Protein AF-A0A7C7UXH9-F1 (afdb_monomer_lite)

Secondary structure (DSSP, 8-state):
-HHHHHHH-TTT-HHHHHHHHHTT-TTT--------TT--SEEEEEEEEETTEEEEEEEEEPBPSS-TTSBHHHHHHHHHHHHHHH-SS---

Sequence (92 aa):
NARDCALSYPKNANVAASVALAGLGFERTRARLIADPGITRNIHAVTARGDFGEFTFTIAGKALADNPKSSALTAMSAVRAIQNQTARIRLA

Radius of gyration: 15.03 Å; chains: 1; bounding box: 37×31×40 Å

Structure (mmCIF, N/CA/C/O backbone):
data_AF-A0A7C7UXH9-F1
#
_entry.id   AF-A0A7C7UXH9-F1
#
loop_
_atom_site.group_PDB
_atom_site.id
_atom_site.type_symbol
_atom_site.label_atom_id
_atom_site.label_alt_id
_atom_site.label_comp_id
_atom_site.label_asym_id
_atom_site.label_entity_id
_atom_site.label_seq_id
_atom_site.pdbx_PDB_ins_code
_atom_site.Cartn_x
_atom_site.Cartn_y
_atom_site.Cartn_z
_atom_site.occupancy
_atom_site.B_iso_or_equiv
_atom_site.auth_seq_id
_atom_site.auth_comp_id
_atom_site.auth_asym_id
_atom_site.auth_atom_id
_atom_site.pdbx_PDB_model_num
ATOM 1 N N . ASN A 1 1 ? 2.116 -14.738 -3.917 1.00 93.12 1 ASN A N 1
ATOM 2 C CA . ASN A 1 1 ? 0.991 -14.013 -3.259 1.00 93.12 1 ASN A CA 1
ATOM 3 C C . ASN A 1 1 ? 1.566 -12.818 -2.477 1.00 93.12 1 ASN A C 1
ATOM 5 O O . ASN A 1 1 ? 2.703 -12.439 -2.757 1.00 93.12 1 ASN A O 1
ATOM 9 N N . ALA A 1 2 ? 0.831 -12.172 -1.563 1.00 95.38 2 ALA A N 1
ATOM 10 C CA . ALA A 1 2 ? 1.367 -11.040 -0.796 1.00 95.38 2 ALA A CA 1
ATOM 11 C C . ALA A 1 2 ? 2.540 -11.429 0.122 1.00 95.38 2 ALA A C 1
ATOM 13 O O . ALA A 1 2 ? 3.442 -10.611 0.298 1.00 95.38 2 ALA A O 1
ATOM 14 N N . ARG A 1 3 ? 2.570 -12.664 0.652 1.00 95.06 3 ARG A N 1
ATOM 15 C CA . ARG A 1 3 ? 3.707 -13.181 1.437 1.00 95.06 3 ARG A CA 1
ATOM 16 C C . ARG A 1 3 ? 4.973 -13.199 0.597 1.00 95.06 3 ARG A C 1
ATOM 18 O O . ARG A 1 3 ? 5.955 -12.575 0.984 1.00 95.06 3 ARG A O 1
ATOM 25 N N . ASP A 1 4 ? 4.926 -13.866 -0.554 1.00 95.06 4 ASP A N 1
ATOM 26 C CA . ASP A 1 4 ? 6.101 -14.002 -1.422 1.00 95.06 4 ASP A CA 1
ATOM 27 C C . ASP A 1 4 ? 6.609 -12.629 -1.859 1.00 95.06 4 ASP A C 1
ATOM 29 O O . ASP A 1 4 ? 7.794 -12.341 -1.767 1.00 95.06 4 ASP A O 1
ATOM 33 N N . CYS A 1 5 ? 5.695 -11.734 -2.250 1.00 93.31 5 CYS A N 1
ATOM 34 C CA . CYS A 1 5 ? 6.049 -10.376 -2.654 1.00 93.31 5 CYS A CA 1
ATOM 35 C C . CYS A 1 5 ? 6.757 -9.610 -1.522 1.00 93.31 5 CYS A C 1
ATOM 37 O O . CYS A 1 5 ? 7.807 -9.007 -1.749 1.00 93.31 5 CYS A O 1
ATOM 39 N N . ALA A 1 6 ? 6.215 -9.666 -0.300 1.00 92.44 6 ALA A N 1
ATOM 40 C CA . ALA A 1 6 ? 6.795 -9.006 0.868 1.00 92.44 6 ALA A CA 1
ATOM 41 C C . ALA A 1 6 ? 8.169 -9.580 1.251 1.00 92.44 6 ALA A C 1
ATOM 43 O O . ALA A 1 6 ? 9.065 -8.814 1.602 1.00 92.44 6 ALA A O 1
ATOM 44 N N . LEU A 1 7 ? 8.354 -10.899 1.151 1.00 92.62 7 LEU A N 1
ATOM 45 C CA . LEU A 1 7 ? 9.622 -11.561 1.470 1.00 92.62 7 LEU A CA 1
ATOM 46 C C . LEU A 1 7 ? 10.689 -11.349 0.389 1.00 92.62 7 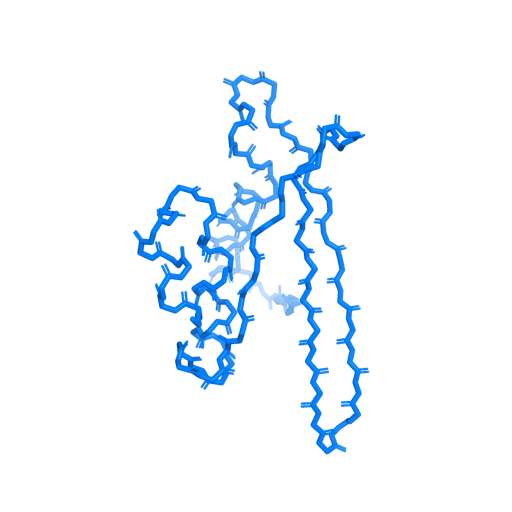LEU A C 1
ATOM 48 O O . LEU A 1 7 ? 11.853 -11.138 0.721 1.00 92.62 7 LEU A O 1
ATOM 52 N N . SER A 1 8 ? 10.310 -11.367 -0.891 1.00 92.81 8 SER A N 1
ATOM 53 C CA . SER A 1 8 ? 11.238 -11.140 -2.007 1.00 92.81 8 SER A CA 1
ATOM 54 C C . SER A 1 8 ? 11.636 -9.670 -2.155 1.00 92.81 8 SER A C 1
ATOM 56 O O . SER A 1 8 ? 12.760 -9.378 -2.561 1.00 92.81 8 SER A O 1
ATOM 58 N N . TYR A 1 9 ? 10.747 -8.733 -1.805 1.00 88.31 9 TYR A N 1
ATOM 59 C CA . TYR A 1 9 ? 10.979 -7.291 -1.946 1.00 88.31 9 TYR A CA 1
ATOM 60 C C . TYR A 1 9 ? 10.712 -6.525 -0.641 1.00 88.31 9 TYR A C 1
ATOM 62 O O . TYR A 1 9 ? 9.901 -5.593 -0.624 1.00 88.31 9 TYR A O 1
ATOM 70 N N . PRO A 1 10 ? 11.431 -6.832 0.452 1.00 81.56 10 PRO A N 1
ATOM 71 C CA . PRO A 1 10 ? 11.122 -6.319 1.790 1.00 81.56 10 PRO A CA 1
ATOM 72 C C . PRO A 1 10 ? 11.194 -4.791 1.897 1.00 81.56 10 PRO A C 1
ATOM 74 O O . PRO A 1 10 ? 10.543 -4.193 2.748 1.00 81.56 10 PRO A O 1
ATOM 77 N N . LYS A 1 11 ? 11.949 -4.136 1.007 1.00 80.00 11 LYS A N 1
ATOM 78 C CA . LYS A 1 11 ? 12.070 -2.671 0.968 1.00 80.00 11 LYS A CA 1
ATOM 79 C C . LYS A 1 11 ? 10.907 -1.971 0.252 1.00 80.00 11 LYS A C 1
ATOM 81 O O . LYS A 1 11 ? 10.680 -0.799 0.522 1.00 80.00 11 LYS A O 1
ATOM 86 N N . ASN A 1 12 ? 10.183 -2.664 -0.635 1.00 77.81 12 ASN A N 1
ATOM 87 C CA . ASN A 1 12 ? 9.218 -2.048 -1.563 1.00 77.81 12 ASN A CA 1
ATOM 88 C C . ASN A 1 12 ? 7.803 -2.655 -1.497 1.00 77.81 12 ASN A C 1
ATOM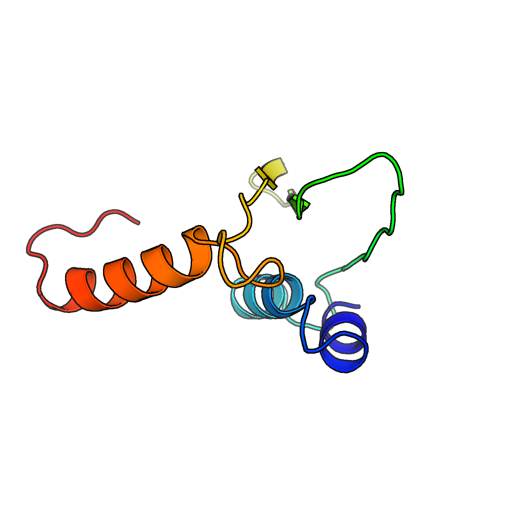 90 O O . ASN A 1 12 ? 6.858 -2.051 -1.998 1.00 77.81 12 ASN A O 1
ATOM 94 N N . ALA A 1 13 ? 7.640 -3.839 -0.902 1.00 84.69 13 ALA A N 1
ATOM 95 C CA . ALA A 1 13 ? 6.373 -4.573 -0.854 1.00 84.69 13 ALA A CA 1
ATOM 96 C C . ALA A 1 13 ? 5.664 -4.501 0.513 1.00 84.69 13 ALA A C 1
ATOM 98 O O . ALA A 1 13 ? 4.719 -5.247 0.771 1.00 84.69 13 ALA A O 1
ATOM 99 N N . ASN A 1 14 ? 6.065 -3.568 1.382 1.00 87.81 14 ASN A N 1
ATOM 100 C CA . ASN A 1 14 ? 5.389 -3.299 2.655 1.00 87.81 14 ASN A CA 1
ATOM 101 C C . ASN A 1 14 ? 3.899 -2.953 2.471 1.00 87.81 14 ASN A C 1
ATOM 103 O O . ASN A 1 14 ? 3.075 -3.397 3.263 1.00 87.81 14 ASN A O 1
ATOM 107 N N . VAL A 1 15 ? 3.526 -2.252 1.394 1.00 89.62 15 VAL A N 1
ATOM 10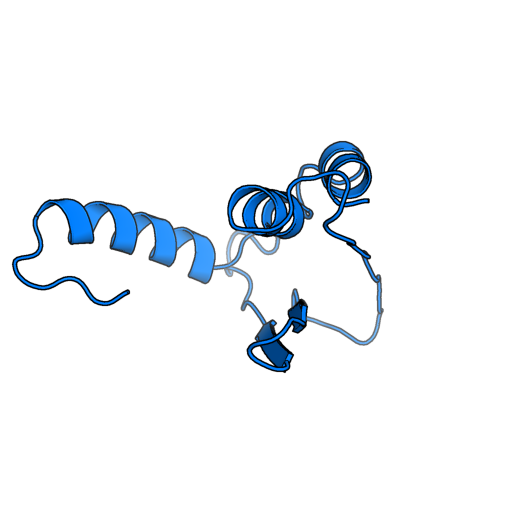8 C CA . VAL A 1 15 ? 2.115 -1.970 1.070 1.00 89.62 15 VAL A CA 1
ATOM 109 C C . VAL A 1 15 ? 1.322 -3.260 0.836 1.00 89.62 15 VAL A C 1
ATOM 111 O O . VAL A 1 15 ? 0.202 -3.380 1.325 1.00 89.62 15 VAL A O 1
ATOM 114 N N . ALA A 1 16 ? 1.899 -4.254 0.152 1.00 93.06 16 ALA A N 1
ATOM 115 C CA . ALA A 1 16 ? 1.233 -5.540 -0.065 1.00 93.06 16 ALA A CA 1
ATOM 116 C C . ALA A 1 16 ? 0.987 -6.279 1.260 1.00 93.06 16 ALA A C 1
ATOM 118 O O . ALA A 1 16 ? -0.089 -6.845 1.456 1.00 93.06 16 ALA A O 1
ATOM 119 N N . ALA A 1 17 ? 1.953 -6.227 2.181 1.00 93.75 17 ALA A N 1
ATOM 120 C CA . ALA A 1 17 ? 1.800 -6.782 3.522 1.00 93.75 17 ALA A CA 1
ATOM 121 C C . ALA A 1 17 ? 0.722 -6.044 4.332 1.00 93.75 17 ALA A C 1
ATOM 123 O O . ALA A 1 17 ? -0.135 -6.691 4.928 1.00 93.75 17 ALA A O 1
ATOM 124 N N . SER A 1 18 ? 0.701 -4.708 4.305 1.00 93.06 18 SER A N 1
ATOM 125 C CA . SER A 1 18 ? -0.324 -3.913 4.993 1.00 93.06 18 SER A CA 1
ATOM 126 C C . SER A 1 18 ? -1.735 -4.212 4.480 1.00 93.06 18 SER A C 1
ATOM 128 O O . SER A 1 18 ? -2.647 -4.397 5.280 1.00 93.06 18 SER A O 1
ATOM 130 N N . VAL A 1 19 ? -1.921 -4.326 3.158 1.00 95.00 19 VAL A N 1
ATOM 131 C CA . VAL A 1 19 ? -3.219 -4.701 2.563 1.00 95.00 19 VAL A CA 1
ATOM 132 C C . VAL A 1 19 ? -3.618 -6.123 2.963 1.00 95.00 19 VAL A C 1
ATOM 134 O O . VAL A 1 19 ? -4.785 -6.378 3.250 1.00 95.00 19 VAL A O 1
ATOM 137 N N . ALA A 1 20 ? -2.664 -7.054 3.015 1.00 96.19 20 ALA A N 1
ATOM 138 C CA . ALA A 1 20 ? -2.925 -8.407 3.490 1.00 96.19 20 ALA A CA 1
ATOM 139 C C . ALA A 1 20 ? -3.364 -8.439 4.960 1.00 96.19 20 ALA A C 1
ATOM 141 O O . ALA A 1 20 ? -4.327 -9.136 5.273 1.00 96.19 20 ALA A O 1
ATOM 142 N N . LEU A 1 21 ? -2.705 -7.669 5.831 1.00 95.69 21 LEU A N 1
ATOM 143 C CA . LEU A 1 21 ? -3.053 -7.550 7.251 1.00 95.69 21 LEU A CA 1
ATOM 144 C C . LEU A 1 21 ? -4.429 -6.910 7.470 1.00 95.69 21 LEU A C 1
ATOM 146 O O . LEU A 1 21 ? -5.153 -7.323 8.368 1.00 95.69 21 LEU A O 1
ATOM 150 N N . ALA A 1 22 ? -4.793 -5.924 6.650 1.00 94.06 22 ALA A N 1
ATOM 151 C CA . ALA A 1 22 ? -6.075 -5.227 6.747 1.00 94.06 22 ALA A CA 1
ATOM 152 C C . ALA A 1 22 ? -7.243 -5.959 6.056 1.00 94.06 22 ALA A C 1
ATOM 154 O O . ALA A 1 22 ? -8.384 -5.519 6.169 1.00 94.06 22 ALA A O 1
ATOM 155 N N . GLY A 1 23 ? -6.972 -7.028 5.301 1.00 94.31 23 GLY A N 1
ATOM 156 C CA . GLY A 1 23 ? -7.946 -7.645 4.402 1.00 94.31 23 GLY A CA 1
ATOM 157 C C . GLY A 1 23 ? -7.948 -9.170 4.450 1.00 94.31 23 GLY A C 1
ATOM 158 O O . GLY A 1 23 ? -8.144 -9.784 5.492 1.00 94.31 23 GLY A O 1
ATOM 159 N N . LEU A 1 24 ? -7.769 -9.798 3.286 1.00 96.00 24 LEU A N 1
ATOM 160 C CA . LEU A 1 24 ? -7.990 -11.238 3.086 1.00 96.00 24 LEU A CA 1
ATOM 161 C C . LEU A 1 24 ? -6.882 -12.146 3.657 1.00 96.00 24 LEU A C 1
ATOM 163 O O . LEU A 1 24 ? -6.948 -13.366 3.485 1.00 96.00 24 LEU A O 1
ATOM 167 N N . GLY A 1 25 ? -5.857 -11.581 4.298 1.00 97.06 25 GLY A N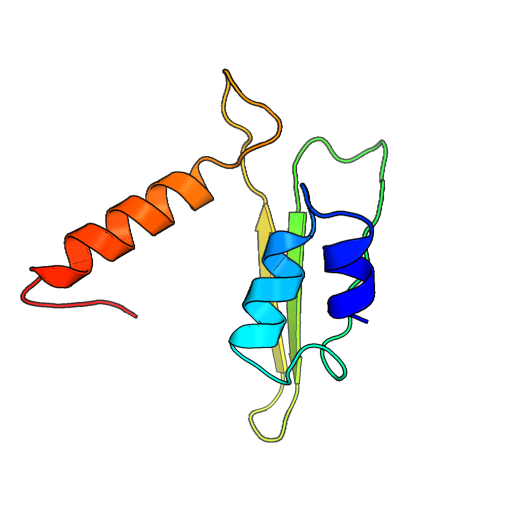 1
ATOM 168 C CA . GLY A 1 25 ? -4.654 -12.297 4.714 1.00 97.06 25 GLY A CA 1
ATOM 169 C C . GLY A 1 25 ? -3.645 -12.510 3.579 1.00 97.06 25 GLY A C 1
ATOM 170 O O . GLY A 1 25 ? -3.916 -12.292 2.397 1.00 97.06 25 GLY A O 1
ATOM 171 N N . PHE A 1 26 ? -2.436 -12.945 3.939 1.00 96.94 26 PHE A N 1
ATOM 172 C CA . PHE A 1 26 ? -1.288 -13.003 3.023 1.00 96.94 26 PHE A CA 1
ATOM 173 C C . PHE A 1 26 ? -1.442 -13.977 1.847 1.00 96.94 26 PHE A C 1
ATOM 175 O O . PHE A 1 26 ? -0.948 -13.694 0.754 1.00 96.94 26 PHE A O 1
ATOM 182 N N . GLU A 1 27 ? -2.133 -15.098 2.056 1.00 96.81 27 GLU A N 1
ATOM 183 C CA . GLU A 1 27 ? -2.302 -16.126 1.022 1.00 96.81 27 GLU A CA 1
ATOM 184 C C . GLU A 1 27 ? -3.312 -15.700 -0.048 1.00 96.81 27 GLU A C 1
ATOM 186 O O . GLU A 1 27 ? -3.117 -15.949 -1.239 1.00 96.81 27 GLU A O 1
ATOM 191 N N . ARG A 1 28 ? -4.386 -15.018 0.368 1.00 96.81 28 ARG A N 1
ATOM 192 C CA . ARG A 1 28 ? -5.499 -14.634 -0.513 1.00 96.81 28 ARG A CA 1
ATOM 193 C C . ARG A 1 28 ? -5.328 -13.250 -1.134 1.00 96.81 28 ARG A C 1
ATOM 195 O O . ARG A 1 28 ? -5.944 -12.976 -2.163 1.00 96.81 28 ARG A O 1
ATOM 202 N N . THR A 1 29 ? -4.471 -12.400 -0.572 1.00 97.38 29 THR A N 1
ATOM 203 C CA . THR A 1 29 ? -4.104 -11.124 -1.193 1.00 97.38 29 THR A CA 1
ATOM 204 C C . THR A 1 29 ? -3.095 -11.357 -2.314 1.00 97.38 29 THR A C 1
ATOM 206 O O . THR A 1 29 ? -1.985 -11.856 -2.111 1.00 97.38 29 THR A O 1
ATOM 209 N N . ARG A 1 30 ? -3.478 -10.980 -3.535 1.00 96.69 30 ARG A N 1
ATOM 210 C CA . ARG A 1 30 ? -2.607 -11.043 -4.712 1.00 96.69 30 ARG A CA 1
ATOM 211 C C . ARG A 1 30 ? -1.811 -9.747 -4.823 1.00 96.69 30 ARG A C 1
ATOM 213 O O . ARG A 1 30 ? -2.372 -8.665 -4.710 1.00 96.69 30 ARG A O 1
ATOM 220 N N . ALA A 1 31 ? -0.516 -9.868 -5.085 1.00 95.00 31 ALA A N 1
ATOM 221 C CA . ALA A 1 31 ? 0.387 -8.739 -5.261 1.00 95.00 31 ALA A CA 1
ATOM 222 C C . ALA A 1 31 ? 1.211 -8.934 -6.535 1.00 95.00 31 ALA A C 1
ATOM 224 O O . ALA A 1 31 ? 1.575 -10.061 -6.874 1.00 95.00 31 ALA A O 1
ATOM 225 N N . ARG A 1 32 ? 1.489 -7.832 -7.233 1.00 93.62 32 ARG A N 1
ATOM 226 C CA . ARG A 1 32 ? 2.371 -7.782 -8.402 1.00 93.62 32 ARG A CA 1
ATOM 227 C C . ARG A 1 32 ? 3.267 -6.562 -8.270 1.00 93.62 32 ARG A C 1
ATOM 229 O O . ARG A 1 32 ? 2.780 -5.493 -7.914 1.00 93.62 32 ARG A O 1
ATOM 236 N N . LEU A 1 33 ? 4.548 -6.738 -8.565 1.00 91.12 33 LEU A N 1
ATOM 237 C CA . LEU A 1 33 ? 5.508 -5.651 -8.681 1.00 91.12 33 LEU A CA 1
ATOM 238 C C . LEU A 1 33 ? 5.840 -5.484 -10.162 1.00 91.12 33 LEU A C 1
ATOM 240 O O . LEU A 1 33 ? 6.131 -6.468 -10.838 1.00 91.12 33 LEU A O 1
ATOM 244 N N . ILE A 1 34 ? 5.742 -4.258 -10.666 1.00 91.81 34 ILE A N 1
ATOM 245 C CA . ILE A 1 34 ? 5.936 -3.939 -12.082 1.00 91.81 34 ILE A CA 1
ATOM 246 C C . ILE A 1 34 ? 7.062 -2.914 -12.165 1.00 91.81 34 ILE A C 1
ATOM 248 O O . ILE A 1 34 ? 7.011 -1.890 -11.487 1.00 91.81 34 ILE A O 1
ATOM 252 N N . ALA A 1 35 ? 8.078 -3.207 -12.974 1.00 90.12 35 ALA A N 1
ATOM 253 C CA . ALA A 1 35 ? 9.134 -2.265 -13.315 1.00 90.12 35 ALA A CA 1
ATOM 254 C C . ALA A 1 35 ? 8.829 -1.682 -14.696 1.00 90.12 35 ALA A C 1
ATOM 256 O O . ALA A 1 35 ? 8.774 -2.422 -15.676 1.00 90.12 35 ALA A O 1
ATOM 257 N N . ASP A 1 36 ? 8.618 -0.372 -14.754 1.00 91.88 36 ASP A N 1
ATOM 258 C CA . ASP A 1 36 ? 8.303 0.353 -15.982 1.00 91.88 36 ASP A CA 1
ATOM 259 C C . ASP A 1 36 ? 9.286 1.528 -16.137 1.00 91.88 36 ASP A C 1
ATOM 261 O O . ASP A 1 36 ? 9.304 2.411 -15.272 1.00 91.88 36 ASP A O 1
ATOM 265 N N . PRO A 1 37 ? 10.120 1.557 -17.196 1.00 91.75 37 PRO A N 1
ATOM 266 C CA . PRO A 1 37 ? 11.106 2.618 -17.403 1.00 91.75 37 PRO A CA 1
ATOM 267 C C . PRO A 1 37 ? 10.480 3.985 -17.722 1.00 91.75 37 PRO A C 1
ATOM 269 O O . PRO A 1 37 ? 11.156 5.003 -17.580 1.00 91.75 37 PRO A O 1
ATOM 272 N N . GLY A 1 38 ? 9.210 4.035 -18.136 1.00 94.19 38 GLY A N 1
ATOM 273 C CA . GLY A 1 38 ? 8.485 5.283 -18.386 1.00 94.19 38 GLY A CA 1
ATOM 274 C C . GLY A 1 38 ? 7.958 5.954 -17.115 1.00 94.19 38 GLY A C 1
ATOM 275 O O . GLY A 1 38 ? 7.496 7.096 -17.160 1.00 94.19 38 GLY A O 1
ATOM 276 N N . ILE A 1 39 ? 8.021 5.270 -15.969 1.00 88.69 39 ILE A N 1
ATOM 277 C CA . ILE A 1 39 ? 7.433 5.740 -14.719 1.00 88.69 39 ILE A CA 1
ATOM 278 C C . ILE A 1 39 ? 8.502 6.325 -13.795 1.00 88.69 39 ILE A C 1
ATOM 280 O O . ILE A 1 39 ? 9.468 5.677 -13.409 1.00 88.69 39 ILE A O 1
ATOM 284 N N . THR A 1 40 ? 8.276 7.568 -13.369 1.00 84.25 40 THR A N 1
ATOM 285 C CA . THR A 1 40 ? 9.195 8.328 -12.502 1.00 84.25 40 THR A CA 1
ATOM 286 C C . THR A 1 40 ? 8.764 8.365 -11.033 1.00 84.25 40 THR A C 1
ATOM 288 O O . THR A 1 40 ? 9.391 9.037 -10.213 1.00 84.25 40 THR A O 1
ATOM 291 N N . ARG A 1 41 ? 7.665 7.686 -10.676 1.00 82.38 41 ARG A N 1
ATOM 292 C CA . ARG A 1 41 ? 7.055 7.723 -9.335 1.00 82.38 41 ARG A CA 1
ATOM 293 C C . ARG A 1 41 ? 6.661 6.328 -8.875 1.00 82.38 41 ARG A C 1
ATOM 295 O O . ARG A 1 41 ? 6.281 5.495 -9.686 1.00 82.38 41 ARG A O 1
ATOM 302 N N . ASN A 1 42 ? 6.677 6.088 -7.566 1.00 83.00 42 ASN A N 1
ATOM 303 C CA . ASN A 1 42 ? 6.150 4.838 -7.026 1.00 83.00 42 ASN A CA 1
ATOM 304 C C . ASN A 1 42 ? 4.615 4.885 -7.026 1.00 83.00 42 ASN A C 1
ATOM 306 O O . ASN A 1 42 ? 4.022 5.818 -6.471 1.00 83.00 42 ASN A O 1
ATOM 310 N N . ILE A 1 43 ? 3.991 3.902 -7.674 1.00 89.75 43 ILE A N 1
ATOM 311 C CA . ILE A 1 43 ? 2.542 3.808 -7.838 1.00 89.75 43 ILE A CA 1
ATOM 312 C C . ILE A 1 43 ? 2.052 2.555 -7.120 1.00 89.75 43 ILE A C 1
ATOM 314 O O . ILE A 1 43 ? 2.467 1.438 -7.423 1.00 89.75 43 ILE A O 1
ATOM 318 N N . HIS A 1 44 ? 1.112 2.744 -6.201 1.00 91.75 44 HIS A N 1
ATOM 319 C CA . HIS A 1 44 ? 0.399 1.665 -5.534 1.00 91.75 44 HIS A CA 1
ATOM 320 C C . HIS A 1 44 ? -1.053 1.677 -5.995 1.00 91.75 44 HIS A C 1
ATOM 322 O O . HIS A 1 44 ? -1.758 2.655 -5.764 1.00 91.75 44 HIS A O 1
ATOM 328 N N . ALA A 1 45 ? -1.498 0.596 -6.629 1.00 95.06 45 ALA A N 1
ATOM 329 C CA . ALA A 1 45 ? -2.892 0.394 -7.001 1.00 95.06 45 ALA A CA 1
ATOM 330 C C . ALA A 1 45 ? -3.455 -0.788 -6.210 1.00 95.06 45 ALA A C 1
ATOM 332 O O . ALA A 1 45 ? -2.900 -1.890 -6.249 1.00 95.06 45 ALA A O 1
ATOM 333 N N . VAL A 1 46 ? -4.552 -0.561 -5.493 1.00 95.56 46 VAL A N 1
ATOM 334 C CA . VAL A 1 46 ? -5.244 -1.591 -4.713 1.00 95.56 46 VAL A CA 1
ATOM 335 C C . VAL A 1 46 ? -6.656 -1.710 -5.248 1.00 95.56 46 VAL A C 1
ATOM 337 O O . VAL A 1 46 ? -7.357 -0.714 -5.384 1.00 95.56 46 VAL A O 1
ATOM 340 N N . THR A 1 47 ? -7.057 -2.934 -5.573 1.00 97.31 47 THR A N 1
ATOM 341 C CA . THR A 1 47 ? -8.412 -3.259 -6.022 1.00 97.31 47 THR A CA 1
ATOM 342 C C . THR A 1 47 ? -8.995 -4.299 -5.084 1.00 97.31 47 THR A C 1
ATOM 344 O O . THR A 1 47 ? -8.345 -5.312 -4.812 1.00 97.31 47 THR A O 1
ATOM 347 N N . ALA A 1 48 ? -10.209 -4.053 -4.606 1.00 96.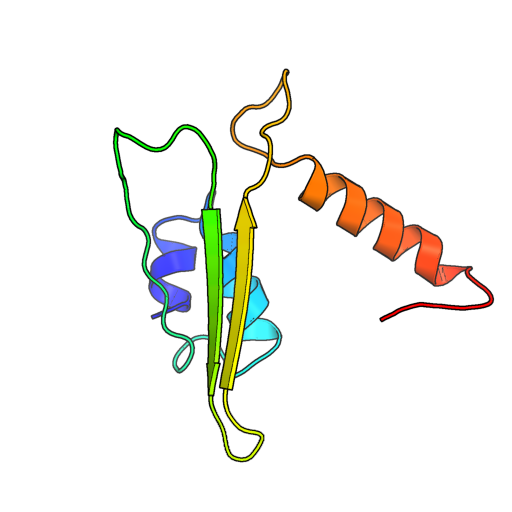38 48 ALA A N 1
ATOM 348 C CA . ALA A 1 48 ? -10.964 -4.987 -3.786 1.00 96.38 48 ALA A CA 1
ATOM 349 C C . ALA A 1 48 ? -12.341 -5.216 -4.406 1.00 96.38 48 ALA A C 1
ATOM 351 O O . ALA A 1 48 ? -12.951 -4.293 -4.944 1.00 96.38 48 ALA A O 1
ATOM 352 N N . ARG A 1 49 ? -12.808 -6.463 -4.336 1.00 97.12 49 ARG A N 1
ATOM 353 C CA . ARG A 1 49 ? -14.085 -6.918 -4.891 1.00 97.12 49 ARG A CA 1
ATOM 354 C C . ARG A 1 49 ? -14.768 -7.844 -3.893 1.00 97.12 49 ARG A C 1
ATOM 356 O O . ARG A 1 49 ? -14.089 -8.673 -3.283 1.00 97.12 49 ARG A O 1
ATOM 363 N N . GLY A 1 50 ? -16.081 -7.727 -3.762 1.00 95.94 50 GLY A N 1
ATOM 364 C CA . GLY A 1 50 ? -16.911 -8.583 -2.919 1.00 95.94 50 GLY A CA 1
ATOM 365 C C . GLY A 1 50 ? -18.392 -8.266 -3.102 1.00 95.94 50 GLY A C 1
ATOM 366 O O . GLY A 1 50 ? -18.763 -7.558 -4.033 1.00 95.94 50 GLY A O 1
ATOM 367 N N . ASP A 1 51 ? -19.233 -8.744 -2.188 1.00 97.06 51 ASP A N 1
ATOM 368 C CA . ASP A 1 51 ? -20.688 -8.525 -2.253 1.00 97.06 51 ASP A CA 1
ATOM 369 C C . ASP A 1 51 ? -21.068 -7.037 -2.159 1.00 97.06 51 ASP A C 1
ATOM 371 O O . ASP A 1 51 ? -22.109 -6.617 -2.651 1.00 97.06 51 ASP A O 1
ATOM 375 N N . PHE A 1 52 ? -20.183 -6.217 -1.582 1.00 93.44 52 PHE A N 1
ATOM 376 C CA . PHE A 1 52 ? -20.302 -4.758 -1.545 1.00 93.44 52 PHE A CA 1
ATOM 377 C C . PHE A 1 52 ? -20.014 -4.076 -2.898 1.00 93.44 52 PHE A C 1
ATOM 379 O O . PHE A 1 52 ? -20.090 -2.852 -2.991 1.00 93.44 52 PHE A O 1
ATOM 386 N N . GLY A 1 53 ? -19.635 -4.835 -3.928 1.00 97.06 53 GLY A N 1
ATOM 387 C CA . GLY A 1 53 ? -19.197 -4.332 -5.226 1.00 97.06 53 GLY A CA 1
ATOM 388 C C . GLY A 1 53 ? -17.676 -4.304 -5.369 1.00 97.06 53 GLY A C 1
ATOM 389 O O . GLY A 1 53 ? -16.964 -5.203 -4.918 1.00 97.06 53 GLY A O 1
ATOM 390 N N . GLU A 1 54 ? -17.168 -3.277 -6.044 1.00 97.50 54 GLU A N 1
ATOM 391 C CA . GLU A 1 54 ? -15.756 -3.139 -6.393 1.00 97.50 54 GLU A CA 1
ATOM 392 C C . GLU A 1 54 ? -15.276 -1.711 -6.156 1.00 97.50 54 GLU A C 1
ATOM 394 O O . GLU A 1 54 ? -15.972 -0.750 -6.480 1.00 97.50 54 GLU A O 1
ATOM 399 N N . PHE A 1 55 ? -14.058 -1.573 -5.638 1.00 96.19 55 PHE A N 1
ATOM 400 C CA . PHE A 1 55 ? -13.359 -0.297 -5.641 1.00 96.19 55 PHE A CA 1
ATOM 401 C C . PHE A 1 55 ? -11.888 -0.473 -5.999 1.00 96.19 55 PHE A C 1
ATOM 403 O O . PHE A 1 55 ? -11.256 -1.490 -5.693 1.00 96.19 55 PHE A O 1
ATOM 410 N N . THR A 1 56 ? -11.333 0.586 -6.581 1.00 97.25 56 THR A N 1
ATOM 411 C CA . THR A 1 56 ? -9.905 0.727 -6.837 1.00 97.25 56 THR A CA 1
ATOM 412 C C . THR A 1 56 ? -9.446 2.083 -6.339 1.00 97.25 56 THR A C 1
ATOM 414 O O . THR A 1 56 ? -10.065 3.101 -6.643 1.00 97.25 56 THR A O 1
ATOM 417 N N . PHE A 1 57 ? -8.333 2.109 -5.613 1.00 94.56 57 PHE A N 1
ATOM 418 C CA . PHE A 1 57 ? -7.627 3.348 -5.322 1.00 94.56 57 PHE A CA 1
ATOM 419 C C . PHE A 1 57 ? -6.179 3.258 -5.788 1.00 94.56 57 PHE A C 1
ATOM 421 O O . PHE A 1 57 ? -5.535 2.208 -5.695 1.00 94.56 57 PHE A O 1
ATOM 428 N N . THR A 1 58 ? -5.679 4.390 -6.275 1.00 94.50 58 THR A N 1
ATOM 429 C CA . THR A 1 58 ? -4.320 4.533 -6.791 1.00 94.50 58 THR A CA 1
ATOM 430 C C . THR A 1 58 ? -3.628 5.670 -6.065 1.00 94.50 58 THR A C 1
ATOM 432 O O . THR A 1 58 ? -4.139 6.786 -6.000 1.00 94.50 58 THR A O 1
ATOM 435 N N . ILE A 1 59 ? -2.443 5.386 -5.536 1.00 90.00 59 ILE A N 1
ATOM 436 C CA . ILE A 1 59 ? -1.604 6.348 -4.831 1.00 90.00 59 ILE A CA 1
ATOM 437 C C . ILE A 1 59 ? -0.288 6.454 -5.589 1.00 90.00 59 ILE A C 1
ATOM 439 O O . ILE A 1 59 ? 0.458 5.482 -5.686 1.00 90.00 59 ILE A O 1
ATOM 443 N N . ALA A 1 60 ? 0.005 7.646 -6.102 1.00 87.94 60 ALA A N 1
ATOM 444 C CA . ALA A 1 60 ? 1.289 7.972 -6.708 1.00 87.94 60 ALA A CA 1
ATOM 445 C C . ALA A 1 60 ? 2.095 8.831 -5.728 1.00 87.94 60 ALA A C 1
ATOM 447 O O . ALA A 1 60 ? 1.894 10.044 -5.622 1.00 87.94 60 ALA A O 1
ATOM 448 N N . GLY A 1 61 ? 2.990 8.192 -4.978 1.00 77.12 61 GLY A N 1
ATOM 449 C CA . GLY A 1 61 ? 3.805 8.873 -3.980 1.00 77.12 61 GLY A CA 1
ATOM 450 C C . GLY A 1 61 ? 4.873 9.744 -4.638 1.00 77.12 61 GLY A C 1
ATOM 451 O O . GLY A 1 61 ? 5.637 9.270 -5.480 1.00 77.12 61 GLY A O 1
ATOM 452 N N . LYS A 1 62 ? 4.982 11.010 -4.216 1.00 76.44 62 LYS A N 1
ATOM 453 C CA . LYS A 1 62 ? 6.194 11.796 -4.478 1.00 76.44 62 LYS A CA 1
ATOM 454 C C . LYS A 1 62 ? 7.294 11.287 -3.550 1.00 76.44 62 LYS A C 1
ATOM 456 O O . LYS A 1 62 ? 7.071 11.125 -2.345 1.00 76.44 62 LYS A O 1
ATOM 461 N N . ALA A 1 63 ? 8.451 11.002 -4.129 1.00 71.44 63 ALA A N 1
ATOM 462 C CA . ALA A 1 63 ? 9.622 10.619 -3.367 1.00 71.44 63 ALA A CA 1
ATOM 463 C C . ALA A 1 63 ? 10.139 11.820 -2.556 1.00 71.44 63 ALA A C 1
ATOM 465 O O . ALA A 1 63 ? 9.972 12.972 -2.974 1.00 71.44 63 ALA A O 1
ATOM 466 N N . LEU A 1 64 ? 10.733 11.563 -1.392 1.00 71.06 64 LEU A N 1
ATOM 467 C CA . LEU A 1 64 ? 11.415 12.607 -0.627 1.00 71.06 64 LEU A CA 1
ATOM 468 C C . LEU A 1 64 ? 12.671 13.054 -1.384 1.00 71.06 64 LEU A C 1
ATOM 470 O O . LEU A 1 64 ? 13.366 12.214 -1.953 1.00 71.06 64 LEU A O 1
ATOM 474 N N . ALA A 1 65 ? 12.966 14.359 -1.368 1.00 72.56 65 ALA A N 1
ATOM 475 C CA . ALA A 1 65 ? 14.143 14.916 -2.042 1.00 72.56 65 ALA A CA 1
ATOM 476 C C . ALA A 1 65 ? 15.444 14.234 -1.575 1.00 72.56 65 ALA A C 1
ATOM 478 O O . ALA A 1 65 ? 16.272 13.866 -2.402 1.00 72.56 65 ALA A O 1
ATOM 479 N N . ASP A 1 66 ? 15.548 13.961 -0.272 1.00 77.44 66 ASP A N 1
ATOM 480 C CA . ASP A 1 66 ? 16.756 13.398 0.345 1.00 77.44 66 ASP A CA 1
ATOM 481 C C . ASP A 1 66 ? 16.735 11.859 0.431 1.00 77.44 66 ASP A C 1
ATOM 483 O O . ASP A 1 66 ? 17.743 11.226 0.738 1.00 77.44 66 ASP A O 1
ATOM 487 N N . ASN A 1 67 ? 15.584 11.226 0.167 1.00 72.19 67 ASN A N 1
ATOM 488 C CA . ASN A 1 67 ? 15.449 9.769 0.147 1.00 72.19 67 ASN A CA 1
ATOM 489 C C . ASN A 1 67 ? 14.427 9.325 -0.911 1.00 72.19 67 ASN A C 1
ATOM 491 O O . ASN A 1 67 ? 13.248 9.121 -0.596 1.00 72.19 67 ASN A O 1
ATOM 495 N N . PRO A 1 68 ? 14.876 9.086 -2.155 1.00 68.12 68 PRO A N 1
ATOM 496 C CA . PRO A 1 68 ? 13.980 8.736 -3.246 1.00 68.12 68 PRO A CA 1
ATOM 497 C C . PRO A 1 68 ? 13.287 7.370 -3.076 1.00 68.12 68 PRO A C 1
ATOM 499 O O . PRO A 1 68 ? 12.352 7.057 -3.810 1.00 68.12 68 PRO A O 1
ATOM 502 N N . LYS A 1 69 ? 13.716 6.546 -2.108 1.00 68.06 69 LYS A N 1
ATOM 503 C CA . LYS A 1 69 ? 13.126 5.225 -1.828 1.00 68.06 69 LYS A CA 1
ATOM 504 C C . LYS A 1 69 ? 11.910 5.295 -0.900 1.00 68.06 69 LYS A C 1
ATOM 506 O O . LYS A 1 69 ? 11.182 4.312 -0.800 1.00 68.06 69 LYS A O 1
ATOM 51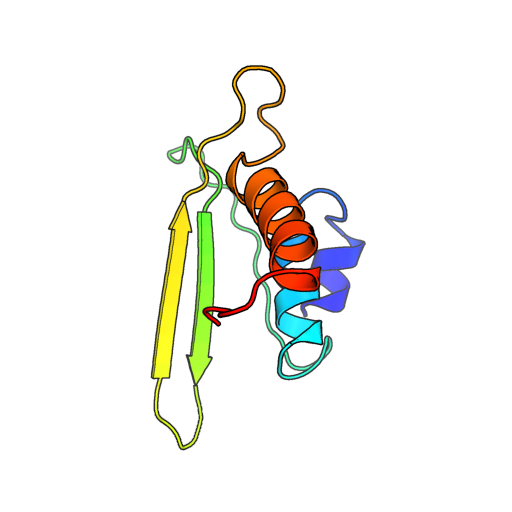1 N N . SER A 1 70 ? 11.675 6.434 -0.245 1.00 72.69 70 SER A N 1
ATOM 512 C CA . SER A 1 70 ? 10.581 6.613 0.713 1.00 72.69 70 SER A CA 1
ATOM 513 C C . SER A 1 70 ? 9.623 7.719 0.277 1.00 72.69 70 SER A C 1
ATOM 515 O O . SER A 1 70 ? 10.035 8.773 -0.210 1.00 72.69 70 SER A O 1
ATOM 517 N N . SER A 1 71 ? 8.323 7.496 0.486 1.00 76.38 71 SER A N 1
ATOM 518 C CA . SER A 1 71 ? 7.295 8.503 0.217 1.00 76.38 71 SER A CA 1
ATOM 519 C C . SER A 1 71 ? 7.046 9.385 1.439 1.00 76.38 71 SER A C 1
ATOM 521 O O . SER A 1 71 ? 6.931 8.888 2.560 1.00 76.38 71 SER A O 1
ATOM 523 N N . ALA A 1 72 ? 6.861 10.689 1.209 1.00 80.06 72 ALA A N 1
ATOM 524 C CA . ALA A 1 72 ? 6.408 11.625 2.240 1.00 80.06 72 ALA A CA 1
ATOM 525 C C . ALA A 1 72 ? 5.075 11.195 2.884 1.00 80.06 72 ALA A C 1
ATOM 527 O O . ALA A 1 72 ? 4.860 11.420 4.074 1.00 80.06 72 ALA A O 1
ATOM 528 N N . LEU A 1 73 ? 4.204 10.517 2.125 1.00 85.50 73 LEU A N 1
ATOM 529 C CA . LEU A 1 73 ? 2.920 10.019 2.624 1.00 85.50 73 LEU A CA 1
ATOM 530 C C . LEU A 1 73 ? 3.088 9.035 3.788 1.00 85.50 73 LEU A C 1
ATOM 532 O O . LEU A 1 73 ? 2.324 9.102 4.746 1.00 85.50 73 LEU A O 1
ATOM 536 N N . THR A 1 74 ? 4.112 8.177 3.752 1.00 85.50 74 THR A N 1
ATOM 537 C CA . THR A 1 74 ? 4.389 7.213 4.828 1.00 85.50 74 THR A CA 1
ATOM 538 C C . THR A 1 74 ? 4.786 7.911 6.129 1.00 85.50 74 THR A C 1
ATOM 540 O O . THR A 1 74 ? 4.362 7.512 7.212 1.00 85.50 74 THR A O 1
ATOM 543 N N . ALA A 1 75 ? 5.581 8.981 6.048 1.00 86.25 75 ALA A N 1
ATOM 544 C CA . ALA A 1 75 ? 5.926 9.769 7.230 1.00 86.25 75 ALA A CA 1
ATOM 545 C C . ALA A 1 75 ? 4.678 10.462 7.802 1.00 86.25 75 ALA A C 1
ATOM 547 O O . ALA A 1 75 ? 4.413 10.390 9.003 1.00 86.25 75 ALA A O 1
ATOM 548 N N . MET A 1 76 ? 3.858 11.056 6.931 1.00 88.88 76 MET A N 1
ATOM 549 C CA . MET A 1 76 ? 2.625 11.727 7.345 1.00 88.88 76 MET A CA 1
ATOM 550 C C . MET A 1 76 ? 1.589 10.763 7.935 1.00 88.88 76 MET A C 1
ATOM 552 O O . MET A 1 76 ? 0.881 11.146 8.866 1.00 88.88 76 MET A O 1
ATOM 556 N N . SER A 1 77 ? 1.521 9.506 7.477 1.00 89.50 77 SER A N 1
ATOM 557 C CA . SER A 1 77 ? 0.635 8.508 8.089 1.00 89.50 77 SER A CA 1
ATOM 558 C C . SER A 1 77 ? 1.052 8.172 9.522 1.00 89.50 77 SER A C 1
ATOM 560 O O . SER A 1 77 ? 0.190 8.011 10.383 1.00 89.50 77 SER A O 1
ATOM 562 N N . ALA A 1 78 ? 2.358 8.119 9.806 1.00 91.31 78 ALA A N 1
ATOM 563 C CA . ALA A 1 78 ? 2.858 7.917 11.166 1.00 91.31 78 ALA A CA 1
ATOM 564 C C . ALA A 1 78 ? 2.544 9.121 12.072 1.00 91.31 78 ALA A C 1
ATOM 566 O O . ALA A 1 78 ? 2.032 8.939 13.177 1.00 91.31 78 ALA A O 1
ATOM 567 N N . VAL A 1 79 ? 2.763 10.350 11.585 1.00 93.12 79 VAL A N 1
ATOM 568 C CA . VAL A 1 79 ? 2.379 11.580 12.304 1.00 93.12 79 VAL A CA 1
ATOM 569 C C . VAL A 1 79 ? 0.887 11.566 12.630 1.00 93.12 79 VAL A C 1
ATOM 571 O O . VAL A 1 79 ? 0.501 11.794 13.777 1.00 93.12 79 VAL A O 1
ATOM 574 N N . ARG A 1 80 ? 0.044 11.227 11.648 1.00 93.06 80 ARG A N 1
ATOM 575 C CA . ARG A 1 80 ? -1.404 11.131 11.846 1.00 93.06 80 ARG A CA 1
ATOM 576 C C . ARG A 1 80 ? -1.777 10.064 12.874 1.00 93.06 80 ARG A C 1
ATOM 578 O O . ARG A 1 80 ? -2.656 10.310 13.697 1.00 93.06 80 ARG A O 1
ATOM 585 N N . ALA A 1 81 ? -1.119 8.906 12.857 1.00 93.06 81 ALA A N 1
ATOM 586 C CA . ALA A 1 81 ? -1.361 7.850 13.836 1.00 93.06 81 ALA A CA 1
ATOM 587 C C . ALA A 1 81 ? -1.084 8.328 15.271 1.00 93.06 81 ALA A C 1
ATOM 589 O O . ALA A 1 81 ? -1.875 8.036 16.166 1.00 93.06 81 ALA A O 1
ATOM 590 N N . ILE A 1 82 ? -0.019 9.109 15.484 1.00 94.50 82 ILE A N 1
ATOM 591 C CA . ILE A 1 82 ? 0.305 9.707 16.790 1.00 94.50 82 ILE A CA 1
ATOM 592 C C . ILE A 1 82 ? -0.727 10.775 17.168 1.00 94.50 82 ILE A C 1
ATOM 594 O O . ILE A 1 82 ? -1.300 10.712 18.253 1.00 94.50 82 ILE A O 1
ATOM 598 N N . GLN A 1 83 ? -1.019 11.718 16.268 1.00 94.56 83 GLN A N 1
ATOM 599 C CA . GLN A 1 83 ? -2.002 12.784 16.511 1.00 94.56 83 GLN A CA 1
ATOM 600 C C . GLN A 1 83 ? -3.389 12.228 16.856 1.00 94.56 83 GLN A C 1
ATOM 602 O O . GLN A 1 83 ? -4.078 12.758 17.726 1.00 94.56 83 GLN A O 1
ATOM 607 N N . ASN A 1 84 ? -3.789 11.125 16.219 1.00 95.00 84 ASN A N 1
ATOM 608 C CA . ASN A 1 84 ? -5.060 10.472 16.504 1.00 95.00 84 ASN A CA 1
ATOM 609 C C . ASN A 1 84 ? -5.160 9.975 17.954 1.00 95.00 84 ASN A C 1
ATOM 611 O O . ASN A 1 84 ? -6.269 9.928 18.479 1.00 95.00 84 ASN A O 1
ATOM 615 N N . GLN A 1 85 ? -4.058 9.642 18.634 1.00 94.06 85 GLN A N 1
ATOM 616 C CA . GLN A 1 85 ? -4.121 9.118 20.006 1.00 94.06 85 GLN A CA 1
ATOM 617 C C . GLN A 1 85 ? -4.751 10.118 20.985 1.00 94.06 85 GLN A C 1
ATOM 619 O O . GLN A 1 85 ? -5.492 9.701 21.872 1.00 94.06 85 GLN A O 1
ATOM 624 N N . THR A 1 86 ? -4.551 11.421 20.772 1.00 94.50 86 THR A N 1
ATOM 625 C CA . THR A 1 86 ? -5.064 12.494 21.643 1.00 94.50 86 THR A CA 1
ATOM 626 C C . THR A 1 86 ? -6.168 13.340 21.000 1.00 94.50 86 THR A C 1
ATOM 628 O O . THR A 1 86 ? -6.723 14.231 21.644 1.00 94.50 86 THR A O 1
ATOM 631 N N . ALA A 1 87 ? -6.520 13.070 19.740 1.00 94.19 87 ALA A N 1
ATOM 632 C CA . ALA A 1 87 ? -7.536 13.828 19.022 1.00 94.19 87 ALA A CA 1
ATOM 633 C C . ALA A 1 87 ? -8.947 13.597 19.592 1.00 94.19 87 ALA A C 1
ATOM 635 O O . ALA A 1 87 ? -9.381 12.458 19.770 1.00 94.19 87 ALA A O 1
ATOM 636 N N . ARG A 1 88 ? -9.694 14.692 19.798 1.00 94.44 88 ARG A N 1
ATOM 637 C CA . ARG A 1 88 ? -11.115 14.663 20.204 1.00 94.44 88 ARG A CA 1
ATOM 638 C C . ARG A 1 88 ? -12.039 14.143 19.101 1.00 94.44 88 ARG A C 1
ATOM 640 O O . ARG A 1 88 ? -13.092 13.594 19.395 1.00 94.44 88 ARG A O 1
ATOM 647 N N . ILE A 1 89 ? -11.641 14.327 17.842 1.00 92.00 89 ILE A N 1
ATOM 648 C CA . ILE A 1 89 ? -12.337 13.825 16.656 1.00 92.00 89 ILE A CA 1
ATOM 649 C C . ILE A 1 89 ? -11.299 13.139 15.776 1.00 92.00 89 ILE A C 1
ATOM 651 O O . ILE A 1 89 ? -10.257 13.719 15.472 1.00 92.00 89 ILE A O 1
ATOM 655 N N . ARG A 1 90 ? -11.587 11.904 15.366 1.00 91.62 90 ARG A N 1
ATOM 656 C CA . ARG A 1 90 ? -10.728 11.106 14.489 1.00 91.62 90 ARG A CA 1
ATOM 657 C C . ARG A 1 90 ? -11.460 10.883 13.177 1.00 91.62 90 ARG A C 1
ATOM 659 O O . ARG A 1 90 ? -12.560 10.342 13.183 1.00 91.62 90 ARG A O 1
ATOM 666 N N . LEU A 1 91 ? -10.845 11.282 12.068 1.00 80.44 91 LEU A N 1
ATOM 667 C CA . LEU A 1 91 ? -11.303 10.842 10.752 1.00 80.44 91 LEU A CA 1
ATOM 668 C C . LEU A 1 91 ? -10.649 9.492 10.451 1.00 80.44 91 LEU A C 1
ATOM 670 O O . LEU A 1 91 ? -9.445 9.333 10.705 1.00 80.44 91 LEU A O 1
ATOM 674 N N . ALA A 1 92 ? -11.466 8.552 9.981 1.00 68.56 92 ALA A N 1
ATOM 675 C CA . ALA A 1 92 ? -11.012 7.288 9.418 1.00 68.56 92 ALA A CA 1
ATOM 676 C C . ALA A 1 92 ? -10.267 7.524 8.098 1.00 68.56 92 ALA A C 1
ATOM 678 O O . ALA A 1 92 ? -10.616 8.501 7.394 1.00 68.56 92 ALA A O 1
#

Foldseek 3Di:
DLVVQCVVCVLQSVVSQVCQVVDDHRVPRDDDDDDDPVDPFDKDWDWDADPVGIDIDIDTFCADPVGNSDGPVVVVVVVLVVVVVPDPDHDD

pLDDT: mean 89.55, std 7.98, range [68.06, 97.5]